Protein AF-A0A9E0HQJ0-F1 (afdb_monomer)

Mean predicted aligned error: 7.73 Å

Foldseek 3Di:
DPDKDKDKDQDPVVLVVVVVVVVVCCVVVVWAFLDWDDDPQKIKTKTFDQDPDNQWTQKIWIWIDDHNRDMTMIMIDGHTDGLVVQLVVCVVVVPPCSVVSVVSSPPPD

Structure (mmCIF, N/CA/C/O backbone):
data_AF-A0A9E0HQJ0-F1
#
_entry.id   AF-A0A9E0HQJ0-F1
#
loop_
_atom_site.group_PDB
_atom_site.id
_atom_site.type_symbol
_atom_site.label_atom_id
_atom_site.label_alt_id
_atom_site.label_comp_id
_atom_site.label_asym_id
_atom_site.label_entity_id
_atom_site.label_seq_id
_atom_site.pdbx_PDB_ins_code
_atom_site.Cartn_x
_atom_site.Cartn_y
_atom_site.Cartn_z
_atom_site.occupancy
_atom_site.B_iso_or_equiv
_atom_site.auth_seq_id
_atom_site.auth_comp_id
_atom_site.auth_asym_id
_atom_site.auth_atom_id
_atom_site.pdbx_PDB_model_num
ATOM 1 N N . LEU A 1 1 ? -10.913 -13.305 4.047 1.00 59.25 1 LEU A N 1
ATOM 2 C CA . LEU A 1 1 ? -10.012 -12.931 2.937 1.00 59.25 1 LEU A CA 1
ATOM 3 C C . LEU A 1 1 ? -10.757 -13.255 1.660 1.00 59.25 1 LEU A C 1
ATOM 5 O O . LEU A 1 1 ? -10.989 -14.431 1.411 1.00 59.25 1 LEU A O 1
ATOM 9 N N . ASP A 1 2 ? -11.212 -12.241 0.936 1.00 68.00 2 ASP A N 1
ATOM 10 C CA . ASP A 1 2 ? -12.185 -12.446 -0.143 1.00 68.00 2 ASP A CA 1
ATOM 11 C C . ASP A 1 2 ? -11.518 -12.437 -1.514 1.00 68.00 2 ASP A C 1
ATOM 13 O O . ASP A 1 2 ? -11.870 -13.228 -2.385 1.00 68.00 2 ASP A O 1
ATOM 17 N N . ASN A 1 3 ? -10.513 -11.581 -1.704 1.00 77.25 3 ASN A N 1
ATOM 18 C CA . ASN A 1 3 ? -9.767 -11.537 -2.953 1.00 77.25 3 ASN A CA 1
ATOM 19 C C . ASN A 1 3 ? -8.340 -11.052 -2.704 1.00 77.25 3 ASN A C 1
ATOM 21 O O . ASN A 1 3 ? -8.138 -10.002 -2.090 1.00 77.25 3 ASN A O 1
ATOM 25 N N . LEU A 1 4 ? -7.363 -11.792 -3.222 1.00 82.12 4 LEU A N 1
ATOM 26 C CA . LEU A 1 4 ? -5.955 -11.409 -3.232 1.00 82.12 4 LEU A CA 1
ATOM 27 C C . LEU A 1 4 ? -5.472 -11.399 -4.679 1.00 82.12 4 LEU A C 1
ATOM 29 O O . LEU A 1 4 ? -5.539 -12.412 -5.374 1.00 82.12 4 LEU A O 1
ATOM 33 N N . LYS A 1 5 ? -4.960 -10.254 -5.121 1.00 84.25 5 LYS A N 1
ATOM 34 C CA . LYS A 1 5 ? -4.319 -10.091 -6.424 1.00 84.25 5 LYS A CA 1
ATOM 35 C C . LYS A 1 5 ? -2.895 -9.623 -6.207 1.00 84.25 5 LYS A C 1
ATOM 37 O O . LYS A 1 5 ? -2.669 -8.612 -5.548 1.00 84.25 5 LYS A O 1
ATOM 42 N N . VAL A 1 6 ? -1.949 -10.348 -6.782 1.00 85.69 6 VAL A N 1
ATOM 43 C CA . VAL A 1 6 ? -0.532 -9.994 -6.751 1.00 85.69 6 VAL A CA 1
ATOM 44 C C . VAL A 1 6 ? -0.065 -9.863 -8.188 1.00 85.69 6 VAL A C 1
ATOM 46 O O . VAL A 1 6 ? -0.236 -10.782 -8.989 1.00 85.69 6 VAL A O 1
ATOM 49 N N . PHE A 1 7 ? 0.499 -8.710 -8.513 1.00 86.81 7 PHE A N 1
ATOM 50 C CA . PHE A 1 7 ? 1.099 -8.425 -9.801 1.00 86.81 7 PHE A CA 1
ATOM 51 C C . PHE A 1 7 ? 2.573 -8.121 -9.586 1.00 86.81 7 PHE A C 1
ATOM 53 O O . PHE A 1 7 ? 2.917 -7.281 -8.759 1.00 86.81 7 PHE A O 1
ATOM 60 N N . THR A 1 8 ? 3.432 -8.777 -10.354 1.00 86.88 8 THR A N 1
ATOM 61 C CA . THR A 1 8 ? 4.880 -8.594 -10.269 1.00 86.88 8 THR A CA 1
ATOM 62 C C . THR A 1 8 ? 5.420 -8.283 -11.653 1.00 86.88 8 THR A C 1
ATOM 64 O O . THR A 1 8 ? 4.996 -8.894 -12.637 1.00 86.88 8 THR A O 1
ATOM 67 N N . THR A 1 9 ? 6.340 -7.330 -11.752 1.00 86.81 9 THR A N 1
ATOM 68 C CA . THR A 1 9 ? 6.986 -6.974 -13.016 1.00 86.81 9 THR A CA 1
ATOM 69 C C . THR A 1 9 ? 8.446 -6.593 -12.809 1.00 86.81 9 THR A C 1
ATOM 71 O O . THR A 1 9 ? 8.806 -5.996 -11.805 1.00 86.81 9 THR A O 1
ATOM 74 N N . LYS A 1 10 ? 9.277 -6.897 -13.810 1.00 83.44 10 LYS A N 1
ATOM 75 C CA . LYS A 1 10 ? 10.677 -6.441 -13.912 1.00 83.44 10 LYS A CA 1
ATOM 76 C C . LYS A 1 10 ? 10.866 -5.335 -14.945 1.00 83.44 10 LYS A C 1
ATOM 78 O O . LYS A 1 10 ? 11.968 -4.827 -15.134 1.00 83.44 10 LYS A O 1
ATOM 83 N N . SER A 1 11 ? 9.815 -5.015 -15.701 1.00 85.00 11 SER A N 1
ATOM 84 C CA . SER A 1 11 ? 9.890 -4.032 -16.775 1.00 85.00 11 SER A CA 1
ATOM 85 C C . SER A 1 11 ? 9.597 -2.644 -16.228 1.00 85.00 11 SER A C 1
ATOM 87 O O . SER A 1 11 ? 8.482 -2.386 -15.778 1.00 85.00 11 SER A O 1
ATOM 89 N N . THR A 1 12 ? 10.557 -1.732 -16.369 1.00 81.94 12 THR A N 1
ATOM 90 C CA . THR A 1 12 ? 10.411 -0.309 -16.015 1.00 81.94 12 THR A CA 1
ATOM 91 C C . THR A 1 12 ? 9.230 0.361 -16.719 1.00 81.94 12 THR A C 1
ATOM 93 O O . THR A 1 12 ? 8.602 1.265 -16.175 1.00 81.94 12 THR A O 1
ATOM 96 N N . ARG A 1 13 ? 8.875 -0.104 -17.925 1.00 86.50 13 ARG A N 1
ATOM 97 C CA . ARG A 1 13 ? 7.682 0.367 -18.638 1.00 86.50 13 ARG A CA 1
ATOM 98 C C . ARG A 1 13 ? 6.402 -0.015 -17.895 1.00 86.50 13 ARG A C 1
ATOM 100 O O . ARG A 1 13 ? 5.561 0.842 -17.646 1.00 86.50 13 ARG A O 1
ATOM 107 N N . VAL A 1 14 ? 6.279 -1.292 -17.538 1.00 87.75 14 VAL A N 1
ATOM 108 C CA . VAL A 1 14 ? 5.097 -1.828 -16.848 1.00 87.75 14 VAL A CA 1
ATOM 109 C C . VAL A 1 14 ? 5.011 -1.284 -15.424 1.00 87.75 14 VAL A C 1
ATOM 111 O O . VAL A 1 14 ? 3.912 -1.030 -14.955 1.00 87.75 14 VAL A O 1
ATOM 114 N N . GLU A 1 15 ? 6.143 -1.042 -14.758 1.00 84.56 15 GLU A N 1
ATOM 115 C CA . GLU A 1 15 ? 6.189 -0.352 -13.462 1.00 84.56 15 GLU A CA 1
ATOM 116 C C . GLU A 1 15 ? 5.506 1.021 -13.535 1.00 84.56 15 GLU A C 1
ATOM 118 O O . GLU A 1 15 ? 4.628 1.322 -12.724 1.00 84.56 15 GLU A O 1
ATOM 123 N N . GLY A 1 16 ? 5.841 1.828 -14.547 1.00 86.12 16 GLY A N 1
ATOM 124 C CA . GLY A 1 16 ? 5.200 3.125 -14.765 1.00 86.12 16 GLY A CA 1
ATOM 125 C C . GLY A 1 16 ? 3.691 3.007 -15.003 1.00 86.12 16 GLY A C 1
ATOM 126 O O . GLY A 1 16 ? 2.910 3.769 -14.428 1.00 86.12 16 GLY A O 1
ATOM 127 N N . GLU A 1 17 ? 3.260 2.025 -15.798 1.00 89.00 17 GLU A N 1
ATOM 128 C CA . GLU A 1 17 ? 1.833 1.767 -16.035 1.00 89.00 17 GLU A CA 1
ATOM 129 C C . GLU A 1 17 ? 1.110 1.290 -14.768 1.00 89.00 17 GLU A C 1
ATOM 131 O O . GLU A 1 17 ? 0.023 1.785 -14.461 1.00 89.00 17 GLU A O 1
ATOM 136 N N . MET A 1 18 ? 1.726 0.394 -13.990 1.00 88.44 18 MET A N 1
ATOM 137 C CA . MET A 1 18 ? 1.203 -0.074 -12.704 1.00 88.44 18 MET A CA 1
ATOM 138 C C . MET A 1 18 ? 1.058 1.071 -11.716 1.00 88.44 18 MET A C 1
ATOM 140 O O . MET A 1 18 ? 0.026 1.166 -11.058 1.00 88.44 18 MET A O 1
ATOM 144 N N . ARG A 1 19 ? 2.044 1.967 -11.642 1.00 85.81 19 ARG A N 1
ATOM 145 C CA . ARG A 1 19 ? 1.987 3.140 -10.773 1.00 85.81 19 AR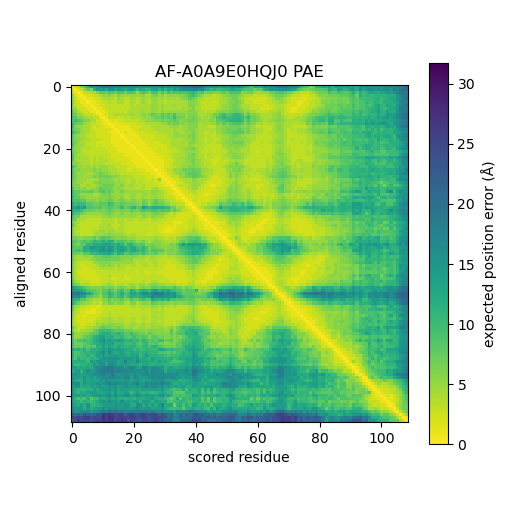G A CA 1
ATOM 146 C C . ARG A 1 19 ? 0.797 4.026 -11.124 1.00 85.81 19 ARG A C 1
ATOM 148 O O . ARG A 1 19 ? 0.035 4.398 -10.239 1.00 85.81 19 ARG A O 1
ATOM 155 N N . VAL A 1 20 ? 0.601 4.331 -12.408 1.00 90.31 20 VAL A N 1
ATOM 156 C CA . VAL A 1 20 ? -0.535 5.149 -12.870 1.00 90.31 20 VAL A CA 1
ATOM 157 C C . VAL A 1 20 ? -1.871 4.447 -12.610 1.00 90.31 20 VAL A C 1
ATOM 159 O O . VAL A 1 20 ? -2.835 5.093 -12.190 1.00 90.31 20 VAL A O 1
ATOM 162 N N . ALA A 1 21 ? -1.944 3.136 -12.848 1.00 89.19 21 ALA A N 1
ATOM 163 C CA . ALA A 1 21 ? -3.137 2.342 -12.575 1.00 89.19 21 ALA A CA 1
ATOM 164 C C . ALA A 1 21 ? -3.460 2.306 -11.074 1.00 89.19 21 ALA A C 1
ATOM 166 O O . ALA A 1 21 ? -4.613 2.517 -10.700 1.00 89.19 21 ALA A O 1
ATOM 167 N N . ALA A 1 22 ? -2.448 2.118 -10.225 1.00 87.44 22 ALA A N 1
ATOM 168 C CA . ALA A 1 22 ? -2.571 2.165 -8.776 1.00 87.44 22 ALA A CA 1
ATOM 169 C C . ALA A 1 22 ? -3.058 3.542 -8.313 1.00 87.44 22 ALA A C 1
ATOM 171 O O . ALA A 1 22 ? -4.042 3.607 -7.593 1.00 87.44 22 ALA A O 1
ATOM 172 N N . ASP A 1 23 ? -2.467 4.642 -8.788 1.00 88.25 23 ASP A N 1
ATOM 173 C CA . ASP A 1 23 ? -2.886 6.012 -8.442 1.00 88.25 23 ASP A CA 1
ATOM 174 C C . ASP A 1 23 ? -4.355 6.287 -8.811 1.00 88.25 23 ASP A C 1
ATOM 176 O O . ASP A 1 23 ? -5.122 6.852 -8.026 1.00 88.25 23 ASP A O 1
ATOM 180 N N . LYS A 1 24 ? -4.783 5.838 -9.998 1.00 90.81 24 LYS A N 1
ATOM 181 C CA . LYS A 1 24 ? -6.195 5.910 -10.407 1.00 90.81 24 LYS A CA 1
ATOM 182 C C . LYS A 1 24 ? -7.087 5.092 -9.485 1.00 90.81 24 LYS A C 1
ATOM 184 O O . LYS A 1 24 ? -8.155 5.562 -9.094 1.00 90.81 24 LYS A O 1
ATOM 189 N N . TYR A 1 25 ? -6.656 3.882 -9.154 1.00 88.50 25 TYR A N 1
ATOM 190 C CA . TYR A 1 25 ? -7.413 2.984 -8.303 1.00 88.50 25 TYR A CA 1
ATOM 191 C C . TYR A 1 25 ? -7.540 3.525 -6.878 1.00 88.50 25 TYR A C 1
ATOM 193 O O . TYR A 1 25 ? -8.643 3.563 -6.354 1.00 88.50 25 TYR A O 1
ATOM 201 N N . ILE A 1 26 ? -6.460 4.052 -6.300 1.00 87.94 26 ILE A N 1
ATOM 202 C CA . ILE A 1 26 ? -6.429 4.719 -4.992 1.00 87.94 26 ILE A CA 1
ATOM 203 C C . ILE A 1 26 ? -7.491 5.816 -4.929 1.00 87.94 26 ILE A C 1
ATOM 205 O O . ILE A 1 26 ? -8.318 5.822 -4.020 1.00 87.94 26 ILE A O 1
ATOM 209 N N . LYS A 1 27 ? -7.530 6.701 -5.934 1.00 87.62 27 LYS A N 1
ATOM 210 C CA . LYS A 1 27 ? -8.521 7.786 -6.001 1.00 87.62 27 LYS A CA 1
ATOM 211 C C . LYS A 1 27 ? -9.946 7.273 -6.189 1.00 87.62 27 LYS A C 1
ATOM 213 O O . LYS A 1 27 ? -10.864 7.797 -5.571 1.00 87.62 27 LYS A O 1
ATOM 218 N N . SER A 1 28 ? -10.135 6.262 -7.036 1.00 89.00 28 SER A N 1
ATOM 219 C CA . SER A 1 28 ? -11.461 5.707 -7.325 1.00 89.00 28 SER A CA 1
ATOM 220 C C . SER A 1 28 ? -12.029 4.895 -6.162 1.00 89.00 28 SER A C 1
ATOM 222 O O . SER A 1 28 ? -13.233 4.924 -5.925 1.00 89.00 28 SER A O 1
ATOM 224 N N . ALA A 1 29 ? -11.182 4.144 -5.464 1.00 86.00 29 ALA A N 1
ATOM 225 C CA . ALA A 1 29 ? -11.557 3.320 -4.326 1.00 86.00 29 ALA A CA 1
ATOM 226 C C . ALA A 1 29 ? -11.577 4.122 -3.014 1.00 86.00 29 ALA A C 1
ATOM 228 O O . ALA A 1 29 ? -12.184 3.658 -2.047 1.00 86.00 29 ALA A O 1
ATOM 229 N N . GLY A 1 30 ? -10.980 5.319 -2.989 1.00 87.56 30 GLY A N 1
ATOM 230 C CA . GLY A 1 30 ? -10.864 6.155 -1.795 1.00 87.56 30 GLY A CA 1
ATOM 231 C C . GLY A 1 30 ? -9.919 5.541 -0.766 1.00 87.56 30 GLY A C 1
ATOM 232 O O . GLY A 1 30 ? -10.260 5.490 0.410 1.00 87.56 30 GLY A O 1
ATOM 233 N N . LEU A 1 31 ? -8.787 4.997 -1.221 1.00 89.38 31 LEU A N 1
ATOM 234 C CA . LEU A 1 31 ? -7.767 4.453 -0.328 1.00 89.38 31 LEU A CA 1
ATOM 235 C C . LEU A 1 31 ? -6.982 5.600 0.310 1.00 89.38 31 LEU A C 1
ATOM 237 O O . LEU A 1 31 ? -6.599 6.555 -0.368 1.00 89.38 31 LEU A O 1
ATOM 241 N N . GLU A 1 32 ? -6.699 5.463 1.594 1.00 87.19 32 GLU A N 1
ATOM 242 C CA . GLU A 1 32 ? -5.894 6.393 2.372 1.00 87.19 32 GLU A CA 1
ATOM 243 C C . GLU A 1 32 ? -4.467 5.853 2.496 1.00 87.19 32 GLU A C 1
ATOM 245 O O . GLU A 1 32 ? -4.251 4.650 2.654 1.00 87.19 32 GLU A O 1
ATOM 250 N N . GLU A 1 33 ? -3.470 6.731 2.387 1.00 87.00 33 GLU A N 1
ATOM 251 C CA . GLU A 1 33 ? -2.073 6.340 2.585 1.00 87.00 33 GLU A CA 1
ATOM 252 C C . GLU A 1 33 ? -1.831 6.107 4.078 1.00 87.00 33 GLU A C 1
ATOM 254 O O . GLU A 1 33 ? -1.875 7.042 4.872 1.00 87.00 33 GLU A O 1
ATOM 259 N N . LEU A 1 34 ? -1.576 4.853 4.451 1.00 83.56 34 LEU A N 1
ATOM 260 C CA . LEU A 1 34 ? -1.288 4.481 5.833 1.00 83.56 34 LEU A CA 1
ATOM 261 C C . LEU A 1 34 ? 0.188 4.707 6.156 1.00 83.56 34 LEU A C 1
ATOM 263 O O . LEU A 1 34 ? 0.535 5.263 7.194 1.00 83.56 34 LEU A O 1
ATOM 267 N N . MET A 1 35 ? 1.066 4.230 5.272 1.00 81.31 35 MET A N 1
ATOM 268 C CA . MET A 1 35 ? 2.506 4.327 5.462 1.00 81.31 35 MET A CA 1
ATOM 269 C C . MET A 1 35 ? 3.227 4.327 4.121 1.00 81.31 35 MET A C 1
ATOM 271 O O . MET A 1 35 ? 2.848 3.639 3.171 1.00 81.31 35 MET A O 1
ATOM 275 N N . ARG A 1 36 ? 4.328 5.067 4.072 1.00 83.94 36 ARG A N 1
ATOM 276 C CA . ARG A 1 36 ? 5.284 5.033 2.976 1.00 83.94 36 ARG A CA 1
ATOM 277 C C . ARG A 1 36 ? 6.677 4.842 3.550 1.00 83.94 36 ARG A C 1
ATOM 279 O O . ARG A 1 36 ? 7.100 5.614 4.406 1.00 83.94 36 ARG A O 1
ATOM 286 N N . VAL A 1 37 ? 7.385 3.838 3.056 1.00 81.44 37 VAL A N 1
ATOM 287 C CA . VAL A 1 37 ? 8.769 3.538 3.420 1.00 81.44 37 VAL A CA 1
ATOM 288 C C . VAL A 1 37 ? 9.630 3.671 2.179 1.00 81.44 37 VAL A C 1
ATOM 290 O O . VAL A 1 37 ? 9.288 3.162 1.118 1.00 81.44 37 VAL A O 1
ATOM 293 N N . ASN A 1 38 ? 10.754 4.363 2.304 1.00 81.94 38 ASN A N 1
ATOM 294 C CA . ASN A 1 38 ? 11.742 4.461 1.244 1.00 81.94 38 ASN A CA 1
ATOM 295 C C . ASN A 1 38 ? 13.106 4.115 1.836 1.00 81.94 38 ASN A C 1
ATOM 297 O O . ASN A 1 38 ? 13.634 4.873 2.647 1.00 81.94 38 ASN A O 1
ATOM 301 N N . GLU A 1 39 ? 13.648 2.958 1.462 1.00 73.06 39 GLU A N 1
ATOM 302 C CA . GLU A 1 39 ? 14.932 2.467 1.961 1.00 73.06 39 GLU A CA 1
ATOM 303 C C . GLU A 1 39 ? 15.783 1.907 0.820 1.00 73.06 39 GLU A C 1
ATOM 305 O O . GLU A 1 39 ? 15.370 1.005 0.090 1.00 73.06 39 GLU A O 1
ATOM 310 N N . ASN A 1 40 ? 17.016 2.412 0.693 1.00 70.56 40 ASN A N 1
ATOM 311 C CA . ASN A 1 40 ? 18.026 1.919 -0.254 1.00 70.56 40 ASN A CA 1
ATOM 312 C C . ASN A 1 40 ? 17.531 1.802 -1.711 1.00 70.56 40 ASN A C 1
ATOM 314 O O . ASN A 1 40 ? 17.881 0.864 -2.423 1.00 70.56 40 ASN A O 1
ATOM 318 N N . GLY A 1 41 ? 16.702 2.749 -2.160 1.00 73.88 41 GLY A N 1
ATOM 319 C CA . GLY A 1 41 ? 16.153 2.760 -3.519 1.00 73.88 41 GLY A CA 1
ATOM 320 C C . GLY A 1 41 ? 14.930 1.864 -3.725 1.00 73.88 41 GLY A C 1
ATOM 321 O O . GLY A 1 41 ? 14.406 1.835 -4.834 1.00 73.88 41 GLY A O 1
ATOM 322 N N . ARG A 1 42 ? 14.450 1.182 -2.678 1.00 78.94 42 ARG A N 1
ATOM 323 C CA . ARG A 1 42 ? 13.148 0.508 -2.665 1.00 78.94 42 ARG A CA 1
ATOM 324 C C . ARG A 1 42 ? 12.116 1.418 -2.020 1.00 78.94 42 ARG A C 1
ATOM 326 O O . ARG A 1 42 ? 12.350 1.949 -0.934 1.00 78.94 42 ARG A O 1
ATOM 333 N N . ASN A 1 43 ? 10.980 1.597 -2.679 1.00 82.50 43 ASN A N 1
ATOM 334 C CA . ASN A 1 43 ? 9.896 2.444 -2.195 1.00 82.50 43 ASN A CA 1
ATOM 335 C C . ASN A 1 43 ? 8.644 1.592 -1.985 1.00 82.50 43 ASN A C 1
ATOM 337 O O . ASN A 1 43 ? 8.055 1.095 -2.939 1.00 82.50 43 ASN A O 1
ATOM 341 N N . VAL A 1 44 ? 8.238 1.424 -0.733 1.00 84.94 44 VAL A N 1
ATOM 342 C CA . VAL A 1 44 ? 7.042 0.689 -0.329 1.00 84.94 44 VAL A CA 1
ATOM 343 C C . VAL A 1 44 ? 5.963 1.698 0.039 1.00 84.94 44 VAL A C 1
ATOM 345 O O . VAL A 1 44 ? 6.140 2.529 0.927 1.00 84.94 44 VAL A O 1
ATOM 348 N N . LYS A 1 45 ? 4.820 1.625 -0.628 1.00 86.94 45 LYS A N 1
ATOM 349 C CA . LYS A 1 45 ? 3.612 2.377 -0.294 1.00 86.94 45 LYS A CA 1
ATOM 350 C C . LYS A 1 45 ? 2.534 1.419 0.161 1.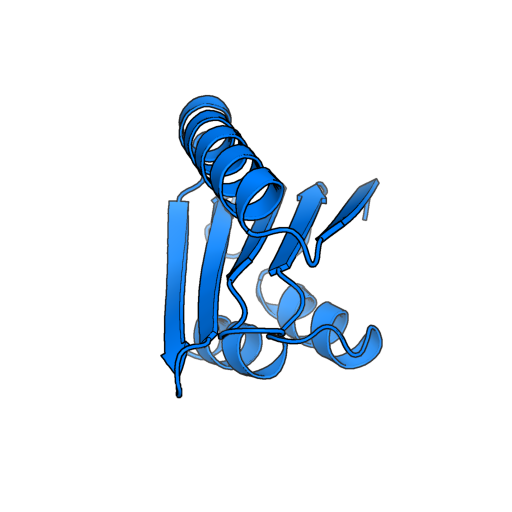00 86.94 45 LYS A C 1
ATOM 352 O O . LYS A 1 45 ? 2.220 0.462 -0.541 1.00 86.94 45 LYS A O 1
ATOM 357 N N . ILE A 1 46 ? 1.951 1.713 1.310 1.00 86.38 46 ILE A N 1
ATOM 358 C CA . ILE A 1 46 ? 0.840 0.971 1.885 1.00 86.38 46 ILE A CA 1
ATOM 359 C C . ILE A 1 46 ? -0.349 1.917 1.944 1.00 86.38 46 ILE A C 1
ATOM 361 O O . ILE A 1 46 ? -0.301 2.959 2.602 1.00 86.38 46 ILE A O 1
ATOM 365 N N . LEU A 1 47 ? -1.418 1.535 1.259 1.00 88.88 47 LEU A N 1
ATOM 366 C CA . LEU A 1 47 ? -2.683 2.246 1.253 1.00 88.88 47 LEU A CA 1
ATOM 367 C C . LEU A 1 47 ? -3.790 1.314 1.711 1.00 88.88 47 LEU A C 1
ATOM 369 O O . LEU A 1 47 ? -3.770 0.118 1.421 1.00 88.88 47 LEU A O 1
ATOM 373 N N . VAL A 1 48 ? -4.759 1.862 2.426 1.00 88.62 48 VAL A N 1
ATOM 374 C CA . VAL A 1 48 ? -5.827 1.081 3.036 1.00 88.62 48 VAL A CA 1
ATOM 375 C C . VAL A 1 48 ? -7.163 1.789 2.925 1.00 88.62 48 VAL A C 1
ATOM 37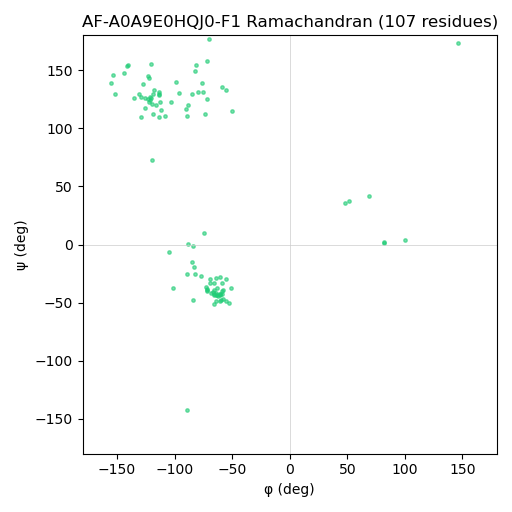7 O O . VAL A 1 48 ? -7.236 3.009 2.829 1.00 88.62 48 VAL A O 1
ATOM 380 N N . LYS A 1 49 ? -8.236 1.007 2.945 1.00 88.69 49 LYS A N 1
ATOM 381 C CA . LYS A 1 49 ? -9.600 1.497 3.083 1.00 88.69 49 LYS A CA 1
ATOM 382 C C . LYS A 1 49 ? -10.122 1.142 4.456 1.00 88.69 49 LYS A C 1
ATOM 384 O O . LYS A 1 49 ? -10.400 -0.028 4.729 1.00 88.69 49 LYS A O 1
ATOM 389 N N . SER A 1 50 ? -10.289 2.162 5.276 1.00 84.31 50 SER A N 1
ATOM 390 C CA . SER A 1 50 ? -10.922 2.075 6.584 1.00 84.31 50 SER A CA 1
ATOM 391 C C . SER A 1 50 ? -12.355 1.542 6.439 1.00 84.31 50 SER A C 1
ATOM 393 O O . SER A 1 50 ? -13.093 1.896 5.512 1.00 84.31 50 SER A O 1
ATOM 395 N N . GLY A 1 51 ? -12.723 0.610 7.308 1.00 82.38 51 GLY A N 1
ATOM 396 C CA . GLY A 1 51 ? -14.019 -0.046 7.340 1.00 82.38 51 GLY A CA 1
ATOM 397 C C . GLY A 1 51 ? -15.017 0.703 8.208 1.00 82.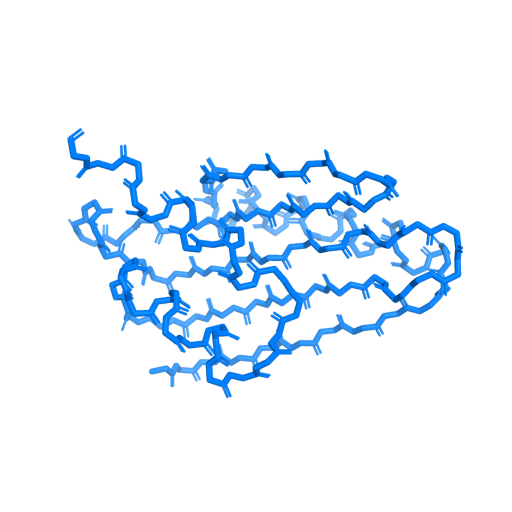38 51 GLY A C 1
ATOM 398 O O . GLY A 1 51 ? -15.067 1.928 8.231 1.00 82.38 51 GLY A O 1
ATOM 399 N N . THR A 1 52 ? -15.852 -0.052 8.919 1.00 81.50 52 THR A N 1
ATOM 400 C CA . THR A 1 52 ? -16.814 0.530 9.865 1.00 81.50 52 THR A CA 1
ATOM 401 C C . THR A 1 52 ? -16.105 1.130 11.084 1.00 81.50 52 THR A C 1
ATOM 403 O O . THR A 1 52 ? -16.597 2.084 11.680 1.00 81.50 52 THR A O 1
ATOM 406 N N . THR A 1 53 ? -14.952 0.573 11.454 1.00 76.94 53 THR A N 1
ATOM 407 C CA . THR A 1 53 ? -14.093 1.043 12.543 1.00 76.94 53 THR A CA 1
ATOM 408 C C . THR A 1 53 ? -12.708 1.391 12.007 1.00 76.94 53 THR A C 1
ATOM 410 O O . THR A 1 53 ? -12.271 0.843 10.999 1.00 76.94 53 THR A O 1
ATOM 413 N N . ASP A 1 54 ? -12.003 2.276 12.711 1.00 70.19 54 ASP A N 1
ATOM 414 C CA . ASP A 1 54 ? -10.652 2.743 12.356 1.00 70.19 54 ASP A CA 1
ATOM 415 C C . ASP A 1 54 ? -9.608 1.607 12.299 1.00 70.19 54 ASP A C 1
ATOM 417 O O . ASP A 1 54 ? -8.658 1.658 11.527 1.00 70.19 54 ASP A O 1
ATOM 421 N N . SER A 1 55 ? -9.812 0.537 13.074 1.00 74.44 55 SER A N 1
ATOM 422 C CA . SER A 1 55 ? -8.961 -0.665 13.053 1.00 74.44 55 SER A CA 1
ATOM 423 C C . SER A 1 55 ? -9.326 -1.659 11.948 1.00 74.44 55 SER A C 1
ATOM 425 O O . SER A 1 55 ? -8.497 -2.490 11.572 1.00 74.44 55 SER A O 1
ATOM 427 N N . GLN A 1 56 ? -10.548 -1.567 11.416 1.00 82.75 56 GLN A N 1
ATOM 428 C CA . GLN A 1 56 ? -11.029 -2.462 10.376 1.00 82.75 56 GLN A CA 1
ATOM 429 C C . GLN A 1 56 ? -10.578 -1.951 9.014 1.00 82.75 56 GLN A C 1
ATOM 431 O O . GLN A 1 56 ? -10.825 -0.809 8.641 1.00 82.75 56 GLN A O 1
ATOM 436 N N . ILE A 1 57 ? -9.977 -2.835 8.236 1.00 83.88 57 ILE A N 1
ATOM 437 C CA . ILE A 1 57 ? -9.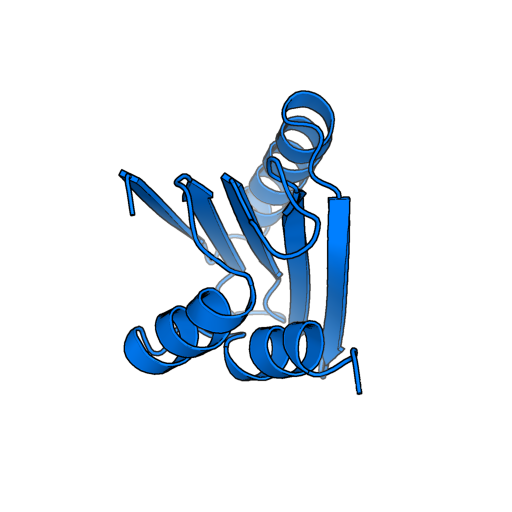522 -2.579 6.880 1.00 83.88 57 ILE A CA 1
ATOM 438 C C . ILE A 1 57 ? -10.390 -3.418 5.948 1.00 83.88 57 ILE A C 1
ATOM 440 O O . ILE A 1 57 ? -10.492 -4.635 6.093 1.00 83.88 57 ILE A O 1
ATOM 444 N N . ARG A 1 58 ? -11.052 -2.752 5.001 1.00 88.00 58 ARG A N 1
ATOM 445 C CA . ARG A 1 58 ? -11.849 -3.401 3.945 1.00 88.00 58 ARG A CA 1
ATOM 446 C C . ARG A 1 58 ? -11.030 -3.732 2.710 1.00 88.00 58 ARG A C 1
ATOM 448 O O . ARG A 1 58 ? -11.390 -4.587 1.899 1.00 88.00 58 ARG A O 1
ATOM 455 N N . GLU A 1 59 ? -9.958 -2.981 2.528 1.00 88.81 59 GLU A N 1
ATOM 456 C CA . GLU A 1 59 ? -9.131 -3.070 1.349 1.00 88.81 59 GLU A CA 1
ATOM 457 C C . GLU A 1 59 ? -7.728 -2.585 1.660 1.00 88.81 59 GLU A C 1
ATOM 459 O O . GLU A 1 59 ? -7.549 -1.599 2.369 1.00 88.81 59 GLU A O 1
ATOM 464 N N . LEU A 1 60 ? -6.735 -3.281 1.134 1.00 86.38 60 LEU A N 1
ATOM 465 C CA . LEU A 1 60 ? -5.335 -2.943 1.264 1.00 86.38 60 LEU A CA 1
ATOM 466 C C . LEU A 1 60 ? -4.700 -2.994 -0.116 1.00 86.38 60 LEU A C 1
ATOM 468 O O . LEU A 1 60 ? -4.825 -3.977 -0.845 1.00 86.38 60 LEU A O 1
ATOM 472 N N . LEU A 1 61 ? -3.995 -1.930 -0.462 1.00 88.62 61 LEU A N 1
ATOM 473 C CA . LEU A 1 61 ? -3.170 -1.851 -1.648 1.00 88.62 61 LEU A CA 1
ATOM 474 C C . LEU A 1 61 ? -1.737 -1.588 -1.204 1.00 88.62 61 LEU A C 1
ATOM 476 O O . LEU A 1 61 ? -1.441 -0.581 -0.568 1.00 88.62 61 LEU A O 1
ATOM 480 N N . MET A 1 62 ? -0.840 -2.491 -1.559 1.00 87.69 62 MET A N 1
ATOM 481 C CA . MET A 1 62 ? 0.586 -2.333 -1.342 1.00 87.69 62 MET A CA 1
ATOM 482 C C . MET A 1 62 ? 1.277 -2.209 -2.692 1.00 87.69 62 MET A C 1
ATOM 484 O O . MET A 1 62 ? 1.056 -3.017 -3.592 1.00 87.69 62 MET A O 1
ATOM 488 N N . PHE A 1 63 ? 2.126 -1.201 -2.825 1.00 88.50 63 PHE A N 1
ATOM 489 C CA . PHE A 1 63 ? 2.923 -0.967 -4.017 1.00 88.50 63 PHE A CA 1
ATOM 490 C C . PHE A 1 63 ? 4.394 -0.866 -3.636 1.00 88.50 63 PHE A C 1
ATOM 492 O O . PHE A 1 63 ? 4.781 0.018 -2.877 1.00 88.50 63 PHE A O 1
ATOM 499 N N . ILE A 1 64 ? 5.196 -1.791 -4.145 1.00 86.25 64 ILE A N 1
ATOM 500 C CA . ILE A 1 64 ? 6.627 -1.908 -3.890 1.00 86.25 64 ILE A CA 1
ATOM 501 C C . ILE A 1 64 ? 7.337 -1.611 -5.200 1.00 86.25 64 ILE A C 1
ATOM 503 O O . ILE A 1 64 ? 7.273 -2.402 -6.137 1.00 86.25 64 ILE A O 1
ATOM 507 N N . GLU A 1 65 ? 8.007 -0.472 -5.258 1.00 84.69 65 GLU A N 1
ATOM 508 C CA . GLU A 1 65 ? 8.908 -0.116 -6.349 1.00 84.69 65 GLU A CA 1
ATOM 509 C C . GLU A 1 65 ? 10.304 -0.616 -5.980 1.00 84.69 65 GLU A C 1
ATOM 511 O O . GLU A 1 65 ? 10.876 -0.212 -4.961 1.00 84.69 65 GLU A O 1
ATOM 516 N N . GLY A 1 66 ? 10.819 -1.542 -6.784 1.00 75.69 66 GLY A N 1
ATOM 517 C CA . GLY A 1 66 ? 12.175 -2.054 -6.658 1.00 75.69 66 GLY A CA 1
ATOM 518 C C . GLY A 1 66 ? 13.218 -1.023 -7.101 1.00 75.69 66 GLY A C 1
ATOM 519 O O . GLY A 1 66 ? 12.935 -0.122 -7.887 1.00 75.69 66 GLY A O 1
ATOM 520 N N . ALA A 1 67 ? 14.457 -1.165 -6.625 1.00 73.25 67 ALA A N 1
ATOM 521 C CA . ALA A 1 67 ? 15.593 -0.458 -7.215 1.00 73.25 67 ALA A CA 1
ATOM 522 C C . ALA A 1 67 ? 15.922 -1.030 -8.616 1.00 73.25 67 ALA A C 1
ATOM 524 O O . ALA A 1 67 ? 15.321 -2.000 -9.068 1.00 73.25 67 ALA A O 1
ATOM 525 N N . LYS A 1 68 ? 16.894 -0.455 -9.343 1.00 63.78 68 LYS A N 1
ATOM 526 C CA . LYS A 1 68 ? 17.300 -0.954 -10.677 1.00 63.78 68 LYS A CA 1
ATOM 527 C C . LYS A 1 68 ? 17.572 -2.476 -10.660 1.00 63.78 68 LYS A C 1
ATOM 529 O O . LYS A 1 68 ? 18.571 -2.895 -10.085 1.00 63.78 68 LYS A O 1
ATOM 534 N N . ASN A 1 69 ? 16.753 -3.240 -11.397 1.00 66.19 69 ASN A N 1
ATOM 535 C CA . ASN A 1 69 ? 16.709 -4.715 -11.508 1.00 66.19 69 ASN A CA 1
ATOM 536 C C . ASN A 1 69 ? 15.963 -5.485 -10.401 1.00 66.19 69 ASN A C 1
ATOM 538 O O . ASN A 1 69 ? 15.916 -6.714 -10.477 1.00 66.19 69 ASN A O 1
ATOM 542 N N . ASP A 1 70 ? 15.358 -4.814 -9.424 1.00 75.75 70 ASP A N 1
ATOM 543 C CA . ASP A 1 70 ? 14.415 -5.452 -8.505 1.00 75.75 70 ASP A CA 1
ATOM 544 C C . ASP A 1 70 ? 13.021 -5.570 -9.134 1.00 75.75 70 ASP A C 1
ATOM 546 O O . ASP A 1 70 ? 12.635 -4.811 -10.026 1.00 75.75 70 ASP A O 1
ATOM 550 N N . ASP A 1 71 ? 12.265 -6.551 -8.652 1.00 80.94 71 ASP A N 1
ATOM 551 C CA . ASP A 1 71 ? 10.869 -6.748 -9.015 1.00 80.94 71 ASP A CA 1
ATOM 552 C C . ASP A 1 71 ? 9.987 -5.657 -8.388 1.00 80.94 71 ASP A C 1
ATOM 554 O O . ASP A 1 71 ? 9.953 -5.485 -7.167 1.00 80.94 71 ASP A O 1
ATOM 558 N N . THR A 1 72 ? 9.215 -4.958 -9.218 1.00 86.50 72 THR A N 1
ATOM 559 C CA . THR A 1 72 ? 8.089 -4.141 -8.766 1.00 86.50 72 THR A CA 1
ATOM 560 C C . THR A 1 72 ? 6.934 -5.070 -8.415 1.00 86.50 72 THR A C 1
ATOM 562 O O . THR A 1 72 ? 6.547 -5.920 -9.226 1.00 86.50 72 THR A O 1
ATOM 565 N N . VAL A 1 73 ? 6.334 -4.888 -7.242 1.00 87.50 73 VAL A N 1
ATOM 566 C CA . VAL A 1 73 ? 5.190 -5.686 -6.786 1.00 87.50 73 VAL A CA 1
ATOM 567 C C . VAL A 1 73 ? 4.013 -4.770 -6.471 1.00 87.50 73 VAL A C 1
ATOM 569 O O . VAL A 1 73 ? 4.119 -3.862 -5.653 1.00 87.50 73 VAL A O 1
ATOM 572 N N . LEU A 1 74 ? 2.865 -5.031 -7.087 1.00 87.62 74 LEU A N 1
ATOM 573 C CA . LEU A 1 74 ? 1.581 -4.436 -6.734 1.00 87.62 74 LEU A CA 1
ATOM 574 C C . 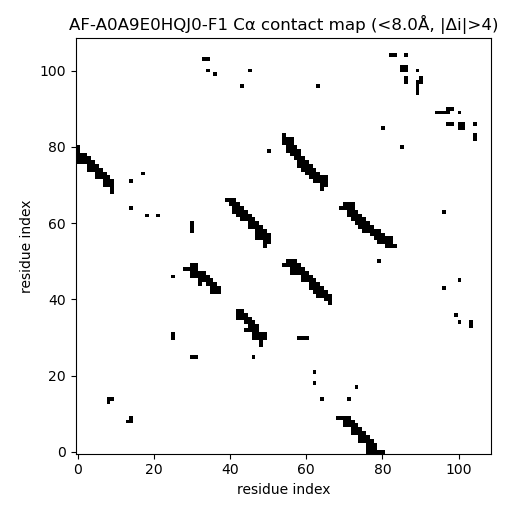LEU A 1 74 ? 0.685 -5.530 -6.154 1.00 87.62 74 LEU A C 1
ATOM 576 O O . LEU A 1 74 ? 0.301 -6.469 -6.849 1.00 87.62 74 LEU A O 1
ATOM 580 N N . MET A 1 75 ? 0.324 -5.394 -4.886 1.00 87.06 75 MET A N 1
ATOM 581 C CA . MET A 1 75 ? -0.586 -6.299 -4.200 1.00 87.06 75 MET A CA 1
ATOM 582 C C . MET A 1 75 ? -1.871 -5.563 -3.840 1.00 87.06 75 MET A C 1
ATOM 584 O O . MET A 1 75 ? -1.837 -4.497 -3.235 1.00 87.06 75 MET A O 1
ATOM 588 N N . SER A 1 76 ? -3.008 -6.149 -4.193 1.00 86.56 76 SER A N 1
ATOM 589 C CA . SER A 1 76 ? -4.335 -5.683 -3.807 1.00 86.56 76 SER A CA 1
ATOM 590 C C . SER A 1 76 ? -5.047 -6.794 -3.056 1.00 86.56 76 SER A C 1
ATOM 592 O O . SER A 1 76 ? -5.154 -7.924 -3.537 1.00 86.56 76 SER A O 1
ATOM 594 N N . LEU A 1 77 ? -5.530 -6.462 -1.871 1.00 85.81 77 LEU A N 1
ATOM 595 C CA . LEU A 1 77 ? -6.246 -7.356 -0.990 1.00 85.81 77 LEU A CA 1
ATOM 596 C C . LEU A 1 77 ? -7.582 -6.714 -0.624 1.00 85.81 77 LEU A C 1
ATOM 598 O O . LEU A 1 77 ? -7.613 -5.596 -0.128 1.00 85.81 77 LEU A O 1
ATOM 602 N N . THR A 1 78 ? -8.684 -7.426 -0.835 1.00 85.88 78 THR A N 1
ATOM 603 C CA . THR A 1 78 ? -10.030 -6.990 -0.422 1.00 85.88 78 THR A CA 1
ATOM 604 C C . THR A 1 78 ? -10.656 -8.019 0.511 1.00 85.88 78 THR A C 1
ATOM 606 O O . THR A 1 78 ? -10.446 -9.231 0.373 1.00 85.88 78 THR A O 1
ATOM 609 N N . GLY A 1 79 ? -11.404 -7.524 1.489 1.00 85.50 79 GLY A N 1
ATOM 610 C CA . GLY A 1 79 ? -12.094 -8.312 2.507 1.00 85.50 79 GLY A CA 1
ATOM 611 C C . GLY A 1 79 ? -12.131 -7.568 3.839 1.00 85.50 79 GLY A C 1
ATOM 612 O O . GLY A 1 79 ? -11.525 -6.518 3.978 1.00 85.50 79 GLY A O 1
ATOM 613 N N . ASN A 1 80 ? -12.844 -8.104 4.824 1.00 82.75 80 ASN A N 1
ATOM 614 C CA . ASN A 1 80 ? -12.848 -7.543 6.176 1.00 82.75 80 ASN A CA 1
ATOM 615 C C . ASN A 1 80 ? -11.724 -8.177 7.000 1.00 82.75 80 ASN A C 1
ATOM 617 O O . ASN A 1 80 ? -11.818 -9.358 7.338 1.00 82.75 80 ASN A O 1
ATOM 621 N N . PHE A 1 81 ? -10.696 -7.405 7.335 1.00 79.19 81 PHE A N 1
ATOM 622 C CA . PHE A 1 81 ? -9.623 -7.824 8.242 1.00 79.19 81 PHE A CA 1
ATOM 623 C C . PHE A 1 81 ? -9.217 -6.660 9.136 1.00 79.19 81 PHE A C 1
ATOM 625 O O . PHE A 1 81 ? -9.368 -5.495 8.767 1.00 79.19 81 PHE A O 1
ATOM 632 N N . ASP A 1 82 ? -8.689 -6.970 10.310 1.00 78.12 82 ASP A N 1
ATOM 633 C CA . ASP A 1 82 ? -8.121 -5.946 11.175 1.00 78.12 82 ASP A CA 1
ATOM 634 C C . ASP A 1 82 ? -6.688 -5.614 10.760 1.00 78.12 82 ASP A C 1
ATOM 636 O O . ASP A 1 82 ? -5.929 -6.469 10.291 1.00 78.12 82 ASP A O 1
ATOM 640 N N . LEU A 1 83 ? -6.286 -4.363 10.987 1.00 70.31 83 LEU A N 1
ATOM 641 C CA . LEU A 1 83 ? -4.926 -3.899 10.721 1.00 70.31 83 LEU A CA 1
ATOM 642 C C . LEU A 1 83 ? -3.873 -4.823 11.370 1.00 70.31 83 LEU A C 1
ATOM 644 O O . LEU A 1 83 ? -2.862 -5.154 10.758 1.00 70.31 83 LEU A O 1
ATOM 648 N N . ASN A 1 84 ? -4.150 -5.340 12.568 1.00 71.94 84 ASN A N 1
ATOM 649 C CA . ASN A 1 84 ? -3.270 -6.276 13.275 1.00 71.94 84 ASN A CA 1
ATOM 650 C C . ASN A 1 84 ? -3.079 -7.626 12.559 1.00 71.94 84 ASN A C 1
ATOM 652 O O . ASN A 1 84 ? -2.023 -8.249 12.691 1.00 71.94 84 ASN A O 1
ATOM 656 N N . GLU A 1 85 ? -4.065 -8.082 11.785 1.00 70.62 85 GLU A N 1
ATOM 657 C CA . GLU A 1 85 ? -3.974 -9.336 11.031 1.00 70.62 85 GLU A CA 1
ATOM 658 C C . GLU A 1 85 ? -3.110 -9.194 9.775 1.00 70.62 85 GLU A C 1
ATOM 660 O O . GLU A 1 85 ? -2.475 -10.162 9.354 1.00 70.62 85 GLU A O 1
ATOM 665 N N . ILE A 1 86 ? -3.018 -7.989 9.206 1.00 67.00 86 ILE A N 1
ATOM 666 C CA . ILE A 1 86 ? -2.206 -7.707 8.014 1.00 67.00 86 ILE A CA 1
ATOM 667 C C . ILE A 1 86 ? -0.724 -8.000 8.276 1.00 67.00 86 ILE A C 1
ATOM 669 O O . ILE A 1 86 ? -0.059 -8.650 7.464 1.00 67.00 86 ILE A O 1
ATOM 673 N N . SER A 1 87 ? -0.212 -7.595 9.437 1.00 62.62 87 SER A N 1
ATOM 674 C CA . SER A 1 87 ? 1.166 -7.881 9.854 1.00 62.62 87 SER A CA 1
ATOM 675 C C . SER A 1 87 ? 1.449 -9.385 9.901 1.00 62.62 87 SER A C 1
ATOM 677 O O . SER A 1 87 ? 2.503 -9.835 9.462 1.00 62.62 87 SER A O 1
ATOM 679 N N . ILE A 1 88 ? 0.480 -10.182 10.361 1.00 65.38 88 ILE A N 1
ATOM 680 C CA . ILE A 1 88 ? 0.584 -11.647 10.423 1.00 65.38 88 ILE A CA 1
ATOM 681 C C . ILE A 1 88 ? 0.501 -12.258 9.020 1.00 65.38 88 ILE A C 1
ATOM 683 O O . ILE A 1 88 ? 1.207 -13.220 8.715 1.00 65.38 88 ILE A O 1
ATOM 687 N N . LEU A 1 89 ? -0.358 -11.711 8.159 1.00 62.22 89 LEU A N 1
ATOM 688 C CA . LEU A 1 89 ? -0.558 -12.189 6.795 1.00 62.22 89 LEU A CA 1
ATOM 689 C C . LEU A 1 89 ? 0.717 -12.042 5.958 1.00 62.22 89 LEU A C 1
ATOM 691 O O . LEU A 1 89 ? 1.107 -12.956 5.233 1.00 62.22 89 LEU A O 1
ATOM 695 N N . THR A 1 90 ? 1.385 -10.901 6.097 1.00 62.72 90 THR A N 1
ATOM 696 C CA . THR A 1 90 ? 2.585 -10.578 5.320 1.00 62.72 90 THR A CA 1
ATOM 697 C C . THR A 1 90 ? 3.797 -11.388 5.784 1.00 62.72 90 THR A C 1
ATOM 699 O O . THR A 1 90 ? 4.570 -11.864 4.952 1.00 62.72 90 THR A O 1
ATOM 702 N N . ASP A 1 91 ? 3.903 -11.629 7.095 1.00 63.22 91 ASP A N 1
ATOM 703 C CA . ASP A 1 91 ? 4.908 -12.503 7.713 1.00 63.22 91 ASP A CA 1
ATOM 704 C C . ASP A 1 91 ? 4.726 -13.969 7.266 1.00 63.22 91 ASP A C 1
ATOM 706 O O . ASP A 1 91 ? 5.651 -14.593 6.741 1.00 63.22 91 ASP A O 1
ATOM 710 N N . LYS A 1 92 ? 3.489 -14.489 7.329 1.00 56.75 92 LYS A N 1
ATOM 711 C CA . LYS A 1 92 ? 3.165 -15.864 6.906 1.00 56.75 92 LYS A CA 1
ATOM 712 C C . LYS A 1 92 ? 3.333 -16.103 5.407 1.00 56.75 92 LYS A C 1
ATOM 714 O O . LYS A 1 92 ? 3.689 -17.213 5.016 1.00 56.75 92 LYS A O 1
ATOM 719 N N . MET A 1 93 ? 3.080 -15.098 4.570 1.00 57.00 93 MET A N 1
ATOM 720 C CA . MET A 1 93 ? 3.229 -15.217 3.116 1.00 57.00 93 MET A CA 1
ATOM 721 C C . MET A 1 93 ? 4.644 -14.875 2.610 1.00 57.00 93 MET A C 1
ATOM 723 O O . MET A 1 93 ? 4.877 -14.956 1.406 1.00 57.00 93 MET A O 1
ATOM 727 N N . ARG A 1 94 ? 5.598 -14.527 3.499 1.00 56.38 94 ARG A N 1
ATOM 728 C CA . ARG A 1 94 ? 6.966 -14.066 3.157 1.00 56.38 94 ARG A CA 1
ATOM 729 C C . ARG A 1 94 ? 6.970 -12.974 2.078 1.00 56.38 94 ARG A C 1
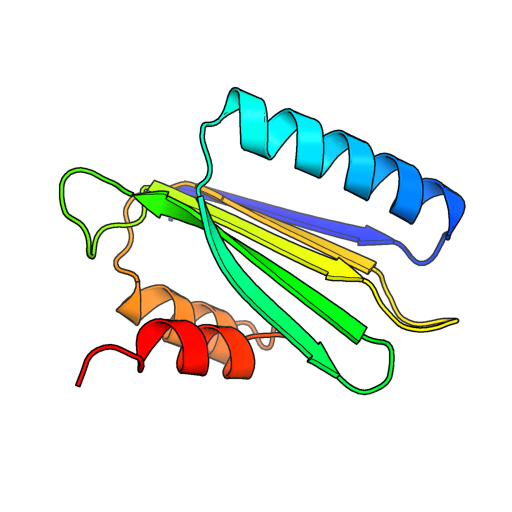ATOM 731 O O . ARG A 1 94 ? 7.850 -12.947 1.217 1.00 56.38 94 ARG A O 1
ATOM 738 N N . ILE A 1 95 ? 5.968 -12.098 2.097 1.00 59.81 95 ILE A N 1
ATOM 739 C CA . ILE A 1 95 ? 5.845 -11.032 1.102 1.00 59.81 95 ILE A CA 1
ATOM 740 C C . ILE A 1 95 ? 6.807 -9.903 1.504 1.00 59.81 95 ILE A C 1
ATOM 742 O O . ILE A 1 95 ? 6.823 -9.513 2.677 1.00 59.81 95 ILE A O 1
ATOM 746 N N . PRO A 1 96 ? 7.634 -9.381 0.578 1.00 58.06 96 PRO A N 1
ATOM 747 C CA . PRO A 1 96 ? 8.481 -8.226 0.866 1.00 58.06 96 PRO A CA 1
ATOM 748 C C . PRO A 1 96 ? 7.611 -7.063 1.376 1.00 58.06 96 PRO A C 1
ATOM 750 O O . PRO A 1 96 ? 6.561 -6.795 0.809 1.00 58.06 96 PRO A O 1
ATOM 753 N N . GLY A 1 97 ? 8.011 -6.405 2.470 1.00 60.56 97 GLY A N 1
ATOM 754 C CA . GLY A 1 97 ? 7.239 -5.317 3.099 1.00 60.56 97 GLY A CA 1
ATOM 755 C C . GLY A 1 97 ? 6.406 -5.704 4.333 1.00 60.56 97 GLY A C 1
ATOM 756 O O . GLY A 1 97 ? 5.705 -4.855 4.881 1.00 60.56 97 GLY A O 1
ATOM 757 N N . GLY A 1 98 ? 6.480 -6.954 4.810 1.00 64.44 98 GLY A N 1
ATOM 758 C CA . GLY A 1 98 ? 5.795 -7.378 6.043 1.00 64.44 98 GLY A CA 1
ATOM 759 C C . GLY A 1 98 ? 6.307 -6.713 7.318 1.00 64.44 98 GLY A C 1
ATOM 760 O O . GLY A 1 98 ? 5.508 -6.312 8.165 1.00 64.44 98 GLY A O 1
ATOM 761 N N . ASP A 1 99 ? 7.620 -6.515 7.427 1.00 66.94 99 ASP A N 1
ATOM 762 C CA . ASP A 1 99 ? 8.216 -5.750 8.526 1.00 66.94 99 ASP A CA 1
ATOM 763 C C . ASP A 1 99 ? 7.769 -4.282 8.518 1.00 66.94 99 ASP A C 1
ATOM 765 O O . ASP A 1 99 ? 7.515 -3.701 9.574 1.00 66.94 99 ASP A O 1
ATOM 769 N N . ASP A 1 100 ? 7.615 -3.688 7.334 1.00 69.19 100 ASP A N 1
ATOM 770 C CA . ASP A 1 100 ? 7.169 -2.303 7.176 1.00 69.19 100 ASP A CA 1
ATOM 771 C C . ASP A 1 100 ? 5.689 -2.141 7.516 1.00 69.19 100 ASP A C 1
ATOM 773 O O . ASP A 1 100 ? 5.316 -1.211 8.232 1.00 69.19 100 ASP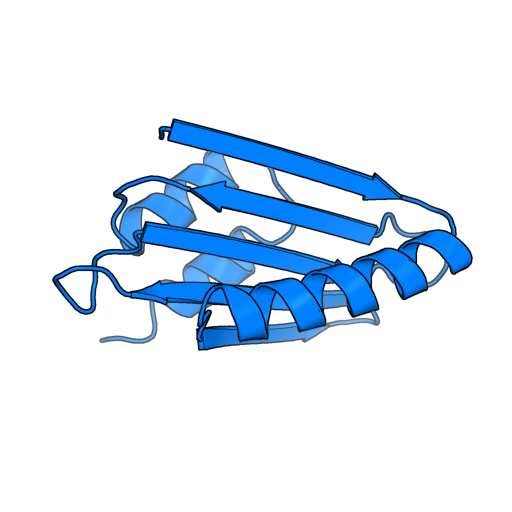 A O 1
ATOM 777 N N . LEU A 1 101 ? 4.850 -3.098 7.112 1.00 65.06 101 LEU A N 1
ATOM 778 C CA . LEU A 1 101 ? 3.464 -3.167 7.571 1.00 65.06 101 LEU A CA 1
ATOM 779 C C . LEU A 1 101 ? 3.393 -3.262 9.092 1.00 65.06 101 LEU A C 1
ATOM 781 O O . LEU A 1 101 ? 2.683 -2.482 9.717 1.00 65.06 101 LEU A O 1
ATOM 785 N N . LYS A 1 102 ? 4.188 -4.136 9.708 1.00 66.12 102 LYS A N 1
ATOM 786 C CA . LYS A 1 102 ? 4.234 -4.283 11.168 1.00 66.12 102 LYS A CA 1
ATOM 787 C C . LYS A 1 102 ? 4.622 -2.993 11.887 1.00 66.12 102 LYS A C 1
ATOM 789 O O . LYS A 1 102 ? 4.113 -2.738 12.978 1.00 66.12 102 LYS A O 1
ATOM 794 N N . LYS A 1 103 ? 5.482 -2.163 11.287 1.00 66.25 103 LYS A N 1
ATOM 795 C CA . LYS A 1 103 ? 5.772 -0.809 11.789 1.00 66.25 103 LYS A CA 1
ATOM 796 C C . LYS A 1 103 ? 4.563 0.119 11.644 1.00 66.25 103 LYS A C 1
ATOM 798 O O . LYS A 1 103 ? 4.263 0.837 12.593 1.00 66.25 103 LYS A O 1
ATOM 803 N N . ALA A 1 104 ? 3.844 0.067 10.520 1.00 64.75 104 ALA A N 1
ATOM 804 C CA . ALA A 1 104 ? 2.620 0.847 10.307 1.00 64.75 104 ALA A CA 1
ATOM 805 C C . ALA A 1 104 ? 1.542 0.536 11.358 1.00 64.75 104 ALA A C 1
ATOM 807 O O . ALA A 1 104 ? 0.863 1.439 11.839 1.00 64.75 104 ALA A O 1
ATOM 808 N N . THR A 1 105 ? 1.395 -0.737 11.740 1.00 60.75 105 THR A N 1
ATOM 809 C CA . THR A 1 105 ? 0.339 -1.169 12.673 1.00 60.75 105 THR A CA 1
ATOM 810 C C . THR A 1 105 ? 0.699 -0.958 14.141 1.00 60.75 105 THR A C 1
ATOM 812 O O . THR A 1 105 ? -0.194 -0.826 14.970 1.00 60.75 105 THR A O 1
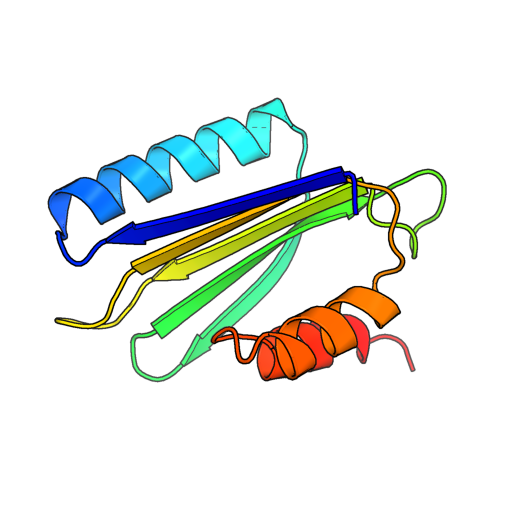ATOM 815 N N . LYS A 1 106 ? 1.994 -0.928 14.482 1.00 56.62 106 LYS A N 1
ATOM 816 C CA . LYS A 1 106 ? 2.482 -0.719 15.857 1.00 56.62 106 LYS A CA 1
ATOM 817 C C . LYS A 1 106 ? 2.574 0.751 16.286 1.00 56.62 106 LYS A C 1
ATOM 819 O O . LYS A 1 106 ? 2.927 1.013 17.426 1.00 56.62 106 LYS A O 1
ATOM 824 N N . GLY A 1 107 ? 2.252 1.709 15.416 1.00 46.97 107 GLY A N 1
ATOM 825 C CA . GLY A 1 107 ? 2.332 3.148 15.710 1.00 46.97 107 GLY A CA 1
ATOM 826 C C . GLY A 1 107 ? 1.240 3.723 16.627 1.00 46.97 107 GLY A C 1
ATOM 827 O O . GLY A 1 107 ? 1.140 4.941 16.731 1.00 46.97 107 GLY A O 1
ATOM 828 N N . LYS A 1 108 ? 0.408 2.889 17.265 1.00 37.53 108 LYS A N 1
ATOM 829 C CA . LYS A 1 108 ? -0.579 3.307 18.275 1.00 37.53 108 LYS A CA 1
ATOM 830 C C . LYS A 1 108 ? -0.289 2.612 19.612 1.00 37.53 108 LYS A C 1
ATOM 832 O O . LYS A 1 108 ? -1.019 1.704 19.995 1.00 37.53 108 LYS A O 1
ATOM 837 N N . GLU A 1 109 ? 0.771 3.030 20.295 1.00 34.78 109 GLU A N 1
ATOM 838 C CA . GLU A 1 109 ? 0.938 2.861 21.750 1.00 34.78 109 GLU A CA 1
ATOM 839 C C . GLU A 1 109 ? 1.274 4.215 22.378 1.00 34.78 109 GLU A C 1
ATOM 841 O O . GLU A 1 109 ? 2.065 4.965 21.759 1.00 34.78 109 GLU A O 1
#

Sequence (109 aa):
LDNLKVFTTKSTRVEGEMRVAADKYIKSAGLEELMRVNENGRNVKILVKSGTTDSQIRELLMFIEGAKNDDTVLMSLTGNFDLNEISILTDKMRIPGGDDLKKATKGKE

Radius of gyration: 13.32 Å; Cα contacts (8 Å, |Δi|>4): 193; chains: 1; bounding box: 35×24×40 Å

pLDDT: mean 77.75, std 11.98, range [34.78, 90.81]

Nearest PDB structures (foldseek):
  6m1u-assembly1_A  TM=4.031E-01  e=1.602E-02  Homo sapiens
  6exp-assembly1_B  TM=5.328E-01  e=1.512E-01  Sulfolobus islandicus rudivirus 3
  2lnj-assembly1_A  TM=4.115E-01  e=4.922E-02  Synechocystis sp. PCC 6803
  6aww-assembly5_E  TM=2.707E-01  e=5.238E-02  Arachis hypogaea
  4ih0-assembly1_A  TM=2.708E-01  e=1.512E-01  Actinidia deliciosa

Secondary structure (DSSP, 8-state):
--EEEEEEE--HHHHHHHHHHHHHHHHHHT-EEEEEEEETTEEEEEEEEE-SSTTEEEEEEEEEE-STTSPEEEEEEEEEEEHHHHHHHHHHTT-TTHHHHHHHHT---

Solvent-accessible surface area (backbone atoms only — not comparable to full-atom values): 5939 Å² total; per-residue (Å²): 124,73,46,80,47,80,47,78,42,74,47,73,68,56,47,53,52,49,51,54,53,48,56,52,46,33,65,74,73,59,44,42,80,74,43,74,47,76,56,95,64,29,38,39,39,36,28,32,23,70,46,98,42,91,57,28,29,38,30,39,40,38,40,35,43,39,35,99,91,40,61,26,36,43,36,41,39,39,34,81,44,45,52,73,52,50,31,54,51,25,56,75,65,70,43,91,61,21,71,58,45,40,52,58,61,60,73,82,123